Protein AF-P48922-F1 (afdb_monomer)

Radius of gyration: 17.78 Å; Cα contacts (8 Å, |Δi|>4): 96; chains: 1; bounding box: 43×27×57 Å

Structure (mmCIF, N/CA/C/O backbone):
data_AF-P48922-F1
#
_entry.id   AF-P48922-F1
#
loop_
_atom_site.group_PDB
_atom_site.id
_atom_site.type_symbol
_atom_site.label_atom_id
_atom_site.label_alt_id
_atom_site.label_comp_id
_atom_site.label_asym_id
_atom_site.label_entity_id
_atom_site.label_seq_id
_atom_site.pdbx_PDB_ins_code
_atom_site.Cartn_x
_atom_site.Cartn_y
_atom_site.Cartn_z
_atom_site.occupancy
_atom_site.B_iso_or_equiv
_atom_site.auth_seq_id
_atom_site.auth_comp_id
_atom_site.auth_asym_id
_atom_site.auth_atom_id
_atom_site.pdbx_PDB_model_num
ATOM 1 N N . MET A 1 1 ? 4.250 11.141 -15.648 1.00 57.81 1 MET A N 1
ATOM 2 C CA . MET A 1 1 ? 2.825 10.744 -15.567 1.00 57.81 1 MET A CA 1
ATOM 3 C C . MET A 1 1 ? 2.647 9.440 -14.801 1.00 57.81 1 MET A C 1
ATOM 5 O O . MET A 1 1 ? 1.823 9.432 -13.897 1.00 57.81 1 MET A O 1
ATOM 9 N N . MET A 1 2 ? 3.480 8.418 -15.049 1.00 66.62 2 MET A N 1
ATOM 10 C CA . MET A 1 2 ? 3.482 7.159 -14.278 1.00 66.62 2 MET A CA 1
ATOM 11 C C . MET A 1 2 ? 3.534 7.337 -12.747 1.00 66.62 2 MET A C 1
ATOM 13 O O . MET A 1 2 ? 2.872 6.605 -12.021 1.00 66.62 2 MET A O 1
ATOM 17 N N . SER A 1 3 ? 4.276 8.329 -12.233 1.00 69.12 3 SER A N 1
ATOM 18 C CA . SER A 1 3 ? 4.344 8.589 -10.786 1.00 69.12 3 SER A CA 1
ATOM 19 C C . SER A 1 3 ? 2.989 8.972 -10.182 1.00 69.12 3 SER A C 1
ATOM 21 O O . SER A 1 3 ? 2.601 8.421 -9.158 1.00 69.12 3 SER A O 1
ATOM 23 N N . LEU A 1 4 ? 2.248 9.886 -10.818 1.00 71.25 4 LEU A N 1
ATOM 24 C CA . LEU A 1 4 ? 0.953 10.364 -10.318 1.00 71.25 4 LEU A CA 1
ATOM 25 C C . LEU A 1 4 ? -0.123 9.279 -10.379 1.00 71.25 4 LEU A C 1
ATOM 27 O O . LEU A 1 4 ? -0.914 9.147 -9.446 1.00 71.25 4 LEU A O 1
ATOM 31 N N . THR A 1 5 ? -0.144 8.487 -11.451 1.00 71.88 5 THR A N 1
ATOM 32 C CA . THR A 1 5 ? -1.101 7.386 -11.586 1.00 71.88 5 THR A CA 1
ATOM 33 C C . THR A 1 5 ? -0.815 6.272 -10.578 1.00 71.88 5 THR A C 1
ATOM 35 O O . THR A 1 5 ? -1.749 5.758 -9.965 1.00 71.88 5 THR A O 1
ATOM 38 N N . PHE A 1 6 ? 0.461 5.977 -10.307 1.00 74.62 6 PHE A N 1
ATOM 39 C CA . PHE A 1 6 ? 0.866 5.060 -9.238 1.00 74.62 6 PHE A CA 1
ATOM 40 C C . PHE A 1 6 ? 0.416 5.552 -7.851 1.00 74.62 6 PHE A C 1
ATOM 42 O O . PHE A 1 6 ? -0.160 4.786 -7.078 1.00 74.62 6 PHE A O 1
ATOM 49 N N . MET A 1 7 ? 0.613 6.843 -7.547 1.00 76.31 7 MET A N 1
ATOM 50 C CA . MET A 1 7 ? 0.155 7.445 -6.287 1.00 76.31 7 MET A CA 1
ATOM 51 C C . MET A 1 7 ? -1.367 7.323 -6.133 1.00 76.31 7 MET A C 1
ATOM 53 O O . MET A 1 7 ? -1.847 6.883 -5.090 1.00 76.31 7 MET A O 1
ATOM 57 N N . ALA A 1 8 ? -2.132 7.652 -7.178 1.00 73.81 8 ALA A N 1
ATOM 58 C CA . ALA A 1 8 ? -3.590 7.543 -7.159 1.00 73.81 8 ALA A CA 1
ATOM 59 C C . ALA A 1 8 ? -4.067 6.090 -6.971 1.00 73.81 8 ALA A C 1
ATOM 61 O O . ALA A 1 8 ? -4.986 5.845 -6.185 1.00 73.81 8 ALA A O 1
ATOM 62 N N . GLY A 1 9 ? -3.406 5.133 -7.633 1.00 75.88 9 GLY A N 1
ATOM 63 C CA . GLY A 1 9 ? -3.706 3.704 -7.530 1.00 75.88 9 GLY A CA 1
ATOM 64 C C . GLY A 1 9 ? -3.503 3.122 -6.127 1.00 75.88 9 GLY A C 1
ATOM 65 O O . GLY A 1 9 ? -4.221 2.200 -5.754 1.00 75.88 9 GLY A O 1
ATOM 66 N N . LEU A 1 10 ? -2.583 3.674 -5.326 1.00 79.19 10 LEU A N 1
ATOM 67 C CA . LEU A 1 10 ? -2.365 3.260 -3.932 1.00 79.19 10 LEU A CA 1
ATOM 68 C C . LEU A 1 10 ? -3.319 3.936 -2.942 1.00 79.19 10 LEU A C 1
ATOM 70 O O . LEU A 1 10 ? -3.845 3.286 -2.041 1.00 79.19 10 LEU A O 1
ATOM 74 N N . ILE A 1 11 ? -3.544 5.241 -3.097 1.00 79.56 11 ILE A N 1
ATOM 75 C CA . ILE A 1 11 ? -4.301 6.041 -2.128 1.00 79.56 11 ILE A CA 1
ATOM 76 C C . ILE A 1 11 ? -5.787 5.654 -2.123 1.00 79.56 11 ILE A C 1
ATOM 78 O O . ILE A 1 11 ? -6.379 5.439 -1.064 1.00 79.56 11 ILE A O 1
ATOM 82 N N . PHE A 1 12 ? -6.396 5.565 -3.308 1.00 77.25 12 PHE A N 1
ATOM 83 C CA . PHE A 1 12 ? -7.831 5.323 -3.470 1.00 77.25 12 PHE A CA 1
ATOM 84 C C . PHE A 1 12 ? -8.346 4.044 -2.772 1.00 77.25 12 PHE A C 1
ATOM 86 O O . PHE A 1 12 ? -9.289 4.146 -1.980 1.00 77.25 12 PHE A O 1
ATOM 93 N N . PRO A 1 13 ? -7.747 2.854 -2.983 1.00 75.44 13 PRO A N 1
ATOM 94 C CA . PRO A 1 13 ? -8.214 1.625 -2.343 1.00 75.44 13 PRO A CA 1
ATOM 95 C C . PRO A 1 13 ? -8.014 1.645 -0.824 1.00 75.44 13 PRO A C 1
ATOM 97 O O . PRO A 1 13 ? -8.893 1.190 -0.096 1.00 75.44 13 PRO A O 1
ATOM 100 N N . VAL A 1 14 ? -6.915 2.217 -0.317 1.00 78.56 14 VAL A N 1
ATOM 101 C CA . VAL A 1 14 ? -6.646 2.235 1.130 1.00 78.56 14 VAL A CA 1
ATOM 102 C C . VAL A 1 14 ? -7.653 3.096 1.8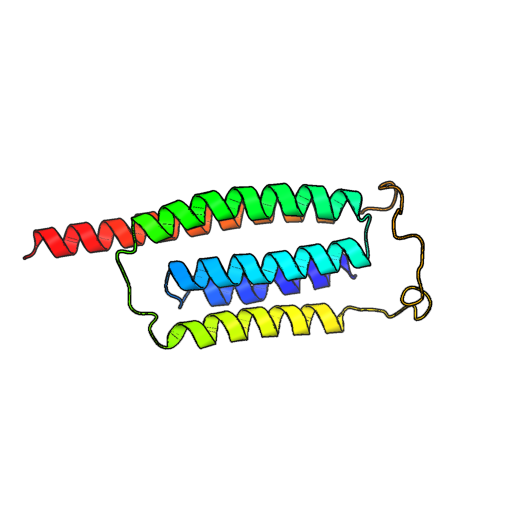82 1.00 78.56 14 VAL A C 1
ATOM 104 O O . VAL A 1 14 ? -8.152 2.677 2.927 1.00 78.56 14 VAL A O 1
ATOM 107 N N . PHE A 1 15 ? -8.045 4.247 1.332 1.00 78.69 15 PHE A N 1
ATOM 108 C CA . PHE A 1 15 ? -9.110 5.055 1.931 1.00 78.69 15 PHE A CA 1
ATOM 109 C C . PHE A 1 15 ? -10.462 4.336 1.961 1.00 78.69 15 PHE A C 1
ATOM 111 O O . PHE A 1 15 ? -11.208 4.486 2.931 1.00 78.69 15 PHE A O 1
ATOM 118 N N . MET A 1 16 ? -10.782 3.544 0.934 1.00 73.12 16 MET A N 1
ATOM 119 C CA . MET A 1 16 ? -11.994 2.721 0.942 1.00 73.12 16 MET A CA 1
ATOM 120 C C . MET A 1 16 ? -11.915 1.607 1.989 1.00 73.12 16 MET A C 1
ATOM 122 O O . MET A 1 16 ? -12.893 1.355 2.693 1.00 73.12 16 MET A O 1
ATOM 126 N N . MET A 1 17 ? -10.747 0.982 2.139 1.00 74.19 17 MET A N 1
ATOM 127 C CA . MET A 1 17 ? -10.539 -0.108 3.088 1.00 74.19 17 MET A CA 1
ATOM 128 C C . MET A 1 17 ? -10.603 0.351 4.548 1.00 74.19 17 MET A C 1
ATOM 130 O O . MET A 1 17 ? -11.204 -0.337 5.371 1.00 74.19 17 MET A O 1
ATOM 134 N N . LEU A 1 18 ? -10.058 1.531 4.864 1.00 74.06 18 LEU A N 1
ATOM 135 C CA . LEU A 1 18 ? -10.040 2.090 6.223 1.00 74.06 18 LEU A CA 1
ATOM 136 C C . LEU A 1 18 ? -11.438 2.327 6.816 1.00 74.06 18 LEU A C 1
ATOM 138 O O . LEU A 1 18 ? -11.581 2.325 8.035 1.00 74.06 18 LEU A O 1
ATOM 142 N N . LYS A 1 19 ? -12.473 2.534 5.990 1.00 69.56 19 LYS A N 1
ATOM 143 C CA . LYS A 1 19 ? -13.814 2.910 6.471 1.00 69.56 19 LYS A CA 1
ATOM 144 C C . LYS A 1 19 ? -14.734 1.744 6.838 1.00 69.56 19 LYS A C 1
ATOM 146 O O . LYS A 1 19 ? -15.751 1.996 7.475 1.00 69.56 19 LYS A O 1
ATOM 151 N N . GLY A 1 20 ? -14.460 0.511 6.409 1.00 62.94 20 GLY A N 1
ATOM 152 C CA . GLY A 1 20 ? -15.516 -0.515 6.385 1.00 62.94 20 GLY A CA 1
ATOM 153 C C . GLY A 1 20 ? -15.103 -1.947 6.688 1.00 62.94 20 GLY A C 1
ATOM 154 O O . GLY A 1 20 ? -15.869 -2.857 6.375 1.00 62.94 20 GLY A O 1
ATOM 155 N N . ILE A 1 21 ? -13.900 -2.181 7.213 1.00 65.94 21 ILE A N 1
ATOM 156 C CA . ILE A 1 21 ? -13.304 -3.520 7.233 1.00 65.94 21 ILE A CA 1
ATOM 157 C C . ILE A 1 21 ? -12.790 -3.870 8.630 1.00 65.94 21 ILE A C 1
ATOM 159 O O . ILE A 1 21 ? -12.256 -3.018 9.338 1.00 65.94 21 ILE A O 1
ATOM 163 N N . ASN A 1 22 ? -12.932 -5.146 9.005 1.00 71.62 22 ASN A N 1
ATOM 164 C CA . ASN A 1 22 ? -12.336 -5.689 10.222 1.00 71.62 22 ASN A CA 1
ATOM 165 C C . ASN A 1 22 ? -10.821 -5.410 10.246 1.00 71.62 22 ASN A C 1
ATOM 167 O O . ASN A 1 22 ? -10.154 -5.570 9.220 1.00 71.62 22 ASN A O 1
ATOM 171 N N . PRO A 1 23 ? -10.246 -5.082 11.412 1.00 73.62 23 PRO A N 1
ATOM 172 C CA . PRO A 1 23 ? -8.835 -4.713 11.536 1.00 73.62 23 PRO A CA 1
ATOM 173 C C . PRO A 1 23 ? -7.890 -5.764 10.937 1.00 73.62 23 PRO A C 1
ATOM 175 O O . PRO A 1 23 ? -6.938 -5.439 10.228 1.00 73.62 23 PRO A O 1
ATOM 178 N N . MET A 1 24 ? -8.212 -7.039 11.158 1.00 74.12 24 MET A N 1
ATOM 179 C CA . MET A 1 24 ? -7.441 -8.176 10.667 1.00 74.12 24 MET A CA 1
ATOM 180 C C . MET A 1 24 ? -7.470 -8.301 9.137 1.00 74.12 24 MET A C 1
ATOM 182 O O . MET A 1 24 ? -6.438 -8.519 8.502 1.00 74.12 24 MET A O 1
ATOM 186 N N . SER A 1 25 ? -8.640 -8.142 8.511 1.00 75.81 25 SER A N 1
ATOM 187 C CA . SER A 1 25 ? -8.753 -8.252 7.053 1.00 75.81 25 SER A CA 1
ATOM 188 C C . SER A 1 25 ? -8.283 -6.999 6.322 1.00 75.81 25 SER A C 1
ATOM 190 O O . SER A 1 25 ? -7.854 -7.101 5.171 1.00 75.81 25 SER A O 1
ATOM 192 N N . LEU A 1 26 ? -8.307 -5.840 6.984 1.00 78.56 26 LEU A N 1
ATOM 193 C CA . LEU A 1 26 ? -7.634 -4.635 6.513 1.00 78.56 26 LEU A CA 1
ATOM 194 C C . LEU A 1 26 ? -6.124 -4.870 6.436 1.00 78.56 26 LEU A C 1
ATOM 196 O O . LEU A 1 26 ? -5.503 -4.571 5.418 1.00 78.56 26 LEU A O 1
ATOM 200 N N . LEU A 1 27 ? -5.546 -5.471 7.476 1.00 81.19 27 LEU A N 1
ATOM 201 C CA . LEU A 1 27 ? -4.117 -5.739 7.529 1.00 81.19 27 LEU A CA 1
ATOM 202 C C . LEU A 1 27 ? -3.658 -6.763 6.478 1.00 81.19 27 LEU A C 1
ATOM 204 O O . LEU A 1 27 ? -2.670 -6.530 5.784 1.00 81.19 27 LEU A O 1
ATOM 208 N N . LEU A 1 28 ? -4.396 -7.867 6.315 1.00 79.94 28 LEU A N 1
ATOM 209 C CA . LEU A 1 28 ? -4.136 -8.863 5.266 1.00 79.94 28 LEU A CA 1
ATOM 210 C C . LEU A 1 28 ? -4.149 -8.238 3.870 1.00 79.94 28 LEU A C 1
ATOM 212 O O . LEU A 1 28 ? -3.269 -8.505 3.053 1.00 79.94 28 LEU A O 1
ATOM 216 N N . ALA A 1 29 ? -5.124 -7.376 3.598 1.00 79.56 29 ALA A N 1
ATOM 217 C CA . ALA A 1 29 ? -5.218 -6.738 2.299 1.00 79.56 29 ALA A CA 1
ATOM 218 C C . ALA A 1 29 ? -4.120 -5.684 2.077 1.00 79.56 29 ALA A C 1
ATOM 220 O O . ALA A 1 29 ? -3.586 -5.620 0.971 1.00 79.56 29 ALA A O 1
ATOM 221 N N . LEU A 1 30 ? -3.693 -4.943 3.111 1.00 82.19 30 LEU A N 1
ATOM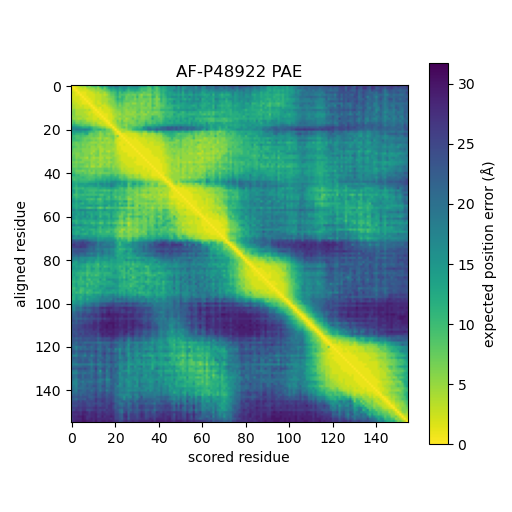 222 C CA . LEU A 1 30 ? -2.502 -4.085 3.029 1.00 82.19 30 LEU A CA 1
ATOM 223 C C . LEU A 1 30 ? -1.244 -4.891 2.682 1.00 82.19 30 LEU A C 1
ATOM 225 O O . LEU A 1 30 ? -0.467 -4.469 1.826 1.00 82.19 30 LEU A O 1
ATOM 229 N N . LEU A 1 31 ? -1.072 -6.075 3.277 1.00 82.94 31 LEU A N 1
ATOM 230 C CA . LEU A 1 31 ? 0.040 -6.967 2.950 1.00 82.94 31 LEU A CA 1
ATOM 231 C C . LEU A 1 31 ? -0.013 -7.371 1.469 1.00 82.94 31 LEU A C 1
ATOM 233 O O . LEU A 1 31 ? 0.973 -7.200 0.754 1.00 82.94 31 LEU A O 1
ATOM 237 N N . THR A 1 32 ? -1.168 -7.807 0.960 1.00 81.50 32 THR A N 1
ATOM 238 C CA . THR A 1 32 ? -1.299 -8.162 -0.466 1.00 81.50 32 THR A CA 1
ATOM 239 C C . THR A 1 32 ? -1.062 -6.980 -1.407 1.00 81.50 32 THR A C 1
ATOM 241 O O . THR A 1 32 ? -0.308 -7.114 -2.369 1.00 81.50 32 THR A O 1
ATOM 244 N N . LEU A 1 33 ? -1.623 -5.805 -1.100 1.00 82.94 33 LEU A N 1
ATOM 245 C CA . LEU A 1 33 ? -1.444 -4.582 -1.887 1.00 82.94 33 LEU A CA 1
ATOM 246 C C . LEU A 1 33 ? 0.037 -4.213 -1.985 1.00 82.94 33 LEU A C 1
ATOM 248 O O . LEU A 1 33 ? 0.516 -3.794 -3.033 1.00 82.94 33 LEU A O 1
ATOM 252 N N . SER A 1 34 ? 0.773 -4.403 -0.897 1.00 81.31 34 SER A N 1
ATOM 253 C CA . SER A 1 34 ? 2.191 -4.090 -0.847 1.00 81.31 34 SER A CA 1
ATOM 254 C C . SER A 1 34 ? 3.078 -5.031 -1.617 1.00 81.31 34 SER A C 1
ATOM 256 O O . SER A 1 34 ? 4.002 -4.573 -2.279 1.00 81.31 34 SER A O 1
ATOM 258 N N . LEU A 1 35 ? 2.771 -6.328 -1.590 1.00 83.50 35 LEU A N 1
ATOM 259 C CA . LEU A 1 35 ? 3.460 -7.305 -2.416 1.00 83.50 35 LEU A CA 1
ATOM 260 C C . LEU A 1 35 ? 3.270 -6.941 -3.886 1.00 83.50 35 LEU A C 1
ATOM 262 O O . LEU A 1 35 ? 4.245 -6.866 -4.629 1.00 83.50 35 LEU A O 1
ATOM 266 N N . CYS A 1 36 ? 2.039 -6.612 -4.283 1.00 81.06 36 CYS A N 1
ATOM 267 C CA . CYS A 1 36 ? 1.753 -6.134 -5.630 1.00 81.06 36 CYS A CA 1
ATOM 268 C C . CYS A 1 36 ? 2.498 -4.831 -5.955 1.00 81.06 36 CYS A C 1
ATOM 270 O O . CYS A 1 36 ? 3.105 -4.739 -7.016 1.00 81.06 36 CYS A O 1
ATOM 272 N N . ALA A 1 37 ? 2.516 -3.851 -5.047 1.00 79.50 37 ALA A N 1
ATOM 273 C CA . ALA A 1 37 ? 3.218 -2.583 -5.249 1.00 79.50 37 ALA A CA 1
ATOM 274 C C . ALA A 1 37 ? 4.742 -2.757 -5.367 1.00 79.50 37 ALA A C 1
ATOM 276 O O . ALA A 1 37 ? 5.376 -2.084 -6.177 1.00 79.50 37 ALA A O 1
ATOM 277 N N . VAL A 1 38 ? 5.339 -3.670 -4.596 1.00 81.12 38 VAL A N 1
ATOM 278 C CA . VAL A 1 38 ? 6.768 -4.001 -4.677 1.00 81.12 38 VAL A CA 1
ATOM 279 C C . VAL A 1 38 ? 7.090 -4.697 -5.993 1.00 81.12 38 VAL A C 1
ATOM 281 O O . VAL A 1 38 ? 8.053 -4.312 -6.648 1.00 81.12 38 VAL A O 1
ATOM 284 N N . LEU A 1 39 ? 6.294 -5.691 -6.402 1.00 78.94 39 LEU A N 1
ATOM 285 C CA . LEU A 1 39 ? 6.475 -6.369 -7.690 1.00 78.94 39 LEU A CA 1
ATOM 286 C C . LEU A 1 39 ? 6.341 -5.381 -8.852 1.00 78.94 39 LEU A C 1
ATOM 288 O O . LEU A 1 39 ? 7.155 -5.389 -9.773 1.00 78.94 39 LEU A O 1
ATOM 292 N N . TRP A 1 40 ? 5.365 -4.476 -8.763 1.00 76.25 40 TRP A N 1
ATOM 293 C CA . TRP A 1 40 ? 5.175 -3.393 -9.718 1.00 76.25 40 TRP A CA 1
ATOM 294 C C . TRP A 1 40 ? 6.404 -2.483 -9.794 1.00 76.25 40 TRP A C 1
ATOM 296 O O . TRP A 1 40 ? 6.965 -2.281 -10.870 1.00 76.25 40 TRP A O 1
ATOM 306 N N . LEU A 1 41 ? 6.877 -1.968 -8.657 1.00 77.00 41 LEU A N 1
ATOM 307 C CA . LEU A 1 41 ? 8.057 -1.103 -8.611 1.00 77.00 41 LEU A CA 1
ATOM 308 C C . LEU A 1 41 ? 9.322 -1.822 -9.076 1.00 77.00 41 LEU A C 1
ATOM 310 O O . LEU A 1 41 ? 10.109 -1.223 -9.795 1.00 77.00 41 LEU A O 1
ATOM 314 N N . GLY A 1 42 ? 9.504 -3.093 -8.721 1.00 74.19 42 GLY A N 1
ATOM 315 C CA . GLY A 1 42 ? 10.640 -3.893 -9.177 1.00 74.19 42 GLY A CA 1
ATOM 316 C C . GLY A 1 42 ? 10.639 -4.144 -10.685 1.00 74.19 42 GLY A C 1
ATOM 317 O O . GLY A 1 42 ? 11.702 -4.383 -11.248 1.00 74.19 42 GLY A O 1
ATOM 318 N N . SER A 1 43 ? 9.471 -4.071 -11.336 1.00 70.62 43 SER A N 1
ATOM 319 C CA . SER A 1 43 ? 9.364 -4.211 -12.791 1.00 70.62 43 SER A CA 1
ATOM 320 C C . SER A 1 43 ? 9.723 -2.937 -13.569 1.00 70.62 43 SER A C 1
ATOM 322 O O . SER A 1 43 ? 10.301 -3.027 -14.646 1.00 70.62 43 SER A O 1
ATOM 324 N N . PHE A 1 44 ? 9.422 -1.756 -13.020 1.00 66.81 44 PHE A N 1
ATOM 325 C CA . PHE A 1 44 ? 9.670 -0.467 -13.686 1.00 66.81 44 PHE A CA 1
ATOM 326 C C . PHE A 1 44 ? 10.939 0.251 -13.231 1.00 66.81 44 PHE A C 1
ATOM 328 O O . PHE A 1 44 ? 11.516 1.034 -13.980 1.00 66.81 44 PHE A O 1
ATOM 335 N N . MET A 1 45 ? 11.315 0.062 -11.971 1.00 68.25 45 MET A N 1
ATOM 336 C CA . MET A 1 45 ? 12.422 0.748 -11.309 1.00 68.25 45 MET A CA 1
ATOM 337 C C . MET A 1 45 ? 13.522 -0.262 -10.972 1.00 68.25 45 MET A C 1
ATOM 339 O O . MET A 1 45 ? 13.454 -1.433 -11.340 1.00 68.25 45 MET A O 1
ATOM 343 N N . SER A 1 46 ? 14.560 0.175 -10.254 1.00 72.94 46 SER A N 1
ATOM 344 C CA . SER A 1 46 ? 15.615 -0.744 -9.834 1.00 72.94 46 SER A CA 1
ATOM 345 C C . SER A 1 46 ? 15.086 -1.799 -8.858 1.00 72.94 46 SER A C 1
ATOM 347 O O . SER A 1 46 ? 14.454 -1.493 -7.839 1.00 72.94 46 SER A O 1
ATOM 349 N N . SER A 1 47 ? 15.414 -3.060 -9.137 1.00 72.50 47 SER A N 1
ATOM 350 C CA . SER A 1 47 ? 15.110 -4.195 -8.258 1.00 72.50 47 SER A CA 1
ATOM 351 C C . SER A 1 47 ? 15.660 -3.994 -6.841 1.00 72.50 47 SER A C 1
ATOM 353 O O . SER A 1 47 ? 14.996 -4.321 -5.860 1.00 72.50 47 SER A O 1
ATOM 355 N N . TRP A 1 48 ? 16.836 -3.371 -6.715 1.00 72.12 48 TRP A N 1
ATOM 356 C CA . TRP A 1 48 ? 17.468 -3.095 -5.424 1.00 72.12 48 TRP A CA 1
ATOM 357 C C . TRP A 1 48 ? 16.600 -2.222 -4.509 1.00 72.12 48 TRP A C 1
ATOM 359 O O . TRP A 1 48 ? 16.476 -2.507 -3.318 1.00 72.12 48 TRP A O 1
ATOM 369 N N . TYR A 1 49 ? 15.944 -1.194 -5.057 1.00 75.00 49 TYR A N 1
ATOM 370 C CA . TYR A 1 49 ? 15.055 -0.341 -4.270 1.00 75.00 49 TYR A CA 1
ATOM 371 C C . TYR A 1 49 ? 13.762 -1.063 -3.879 1.00 75.00 49 TYR A C 1
ATOM 373 O O . TYR A 1 49 ? 13.321 -0.957 -2.733 1.00 75.00 49 TYR A O 1
ATOM 381 N N . ALA A 1 50 ? 13.187 -1.845 -4.796 1.00 79.38 50 ALA A N 1
ATOM 382 C CA . ALA A 1 50 ? 12.022 -2.673 -4.499 1.00 79.38 50 ALA A CA 1
ATOM 383 C C . ALA A 1 50 ? 12.305 -3.646 -3.340 1.00 79.38 50 ALA A C 1
ATOM 385 O O . ALA A 1 50 ? 11.454 -3.819 -2.470 1.00 79.38 50 ALA A O 1
ATOM 386 N N . TYR A 1 51 ? 13.521 -4.200 -3.252 1.00 82.56 51 TYR A N 1
ATOM 387 C CA . TYR A 1 51 ? 13.929 -5.049 -2.130 1.00 82.56 51 TYR A CA 1
ATOM 388 C C . TYR A 1 51 ? 14.051 -4.297 -0.800 1.00 82.56 51 TYR A C 1
ATOM 390 O O . TYR A 1 51 ? 13.606 -4.810 0.226 1.00 82.56 51 TYR A O 1
ATOM 398 N N . ILE A 1 52 ? 14.597 -3.075 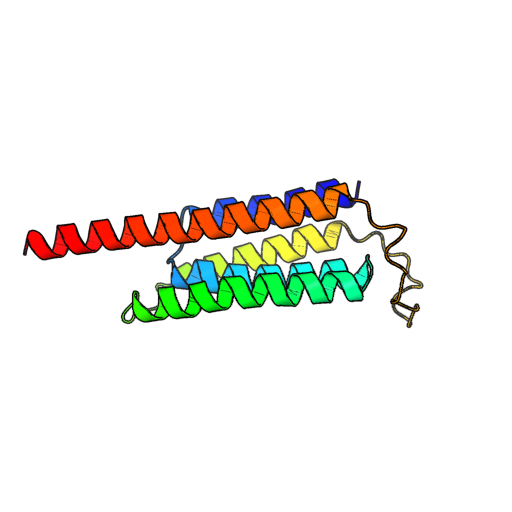-0.789 1.00 82.81 52 ILE A N 1
ATOM 399 C CA . ILE A 1 52 ? 14.642 -2.258 0.437 1.00 82.81 52 ILE A CA 1
ATOM 400 C C . ILE A 1 52 ? 13.222 -1.944 0.914 1.00 82.81 52 ILE A C 1
ATOM 402 O O . ILE A 1 52 ? 12.914 -2.105 2.096 1.00 82.81 52 ILE A O 1
ATOM 406 N N . LEU A 1 53 ? 12.337 -1.548 -0.005 1.00 77.94 53 LEU A N 1
ATOM 407 C CA . LEU A 1 53 ? 10.936 -1.305 0.324 1.00 77.94 53 LEU A CA 1
ATOM 408 C C . LEU A 1 53 ? 10.225 -2.556 0.815 1.00 77.94 53 LEU A C 1
ATOM 410 O O . LEU A 1 53 ? 9.480 -2.466 1.782 1.00 77.94 53 LEU A O 1
ATOM 414 N N . PHE A 1 54 ? 10.469 -3.713 0.204 1.00 82.31 54 PHE A N 1
ATOM 415 C CA . PHE A 1 54 ? 9.902 -4.985 0.643 1.00 82.31 54 PHE A CA 1
ATOM 416 C C . PHE A 1 54 ? 10.230 -5.275 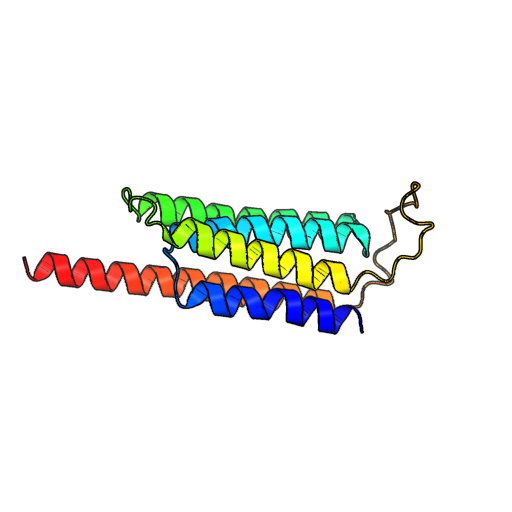2.108 1.00 82.31 54 PHE A C 1
ATOM 418 O O . PHE A 1 54 ? 9.335 -5.599 2.887 1.00 82.31 54 PHE A O 1
ATOM 425 N N . ILE A 1 55 ? 11.496 -5.103 2.499 1.00 82.88 55 ILE A N 1
ATOM 426 C CA . ILE A 1 55 ? 11.954 -5.361 3.868 1.00 82.88 55 ILE A CA 1
ATOM 427 C C . ILE A 1 55 ? 11.289 -4.399 4.856 1.00 82.88 55 ILE A C 1
ATOM 429 O O . ILE A 1 55 ? 10.783 -4.837 5.889 1.00 82.88 55 ILE A O 1
ATOM 433 N N . VAL A 1 56 ? 11.247 -3.101 4.543 1.00 83.38 56 VAL A N 1
ATOM 434 C CA . VAL A 1 56 ? 10.624 -2.101 5.426 1.00 83.38 56 VAL A CA 1
ATOM 435 C C . VAL A 1 56 ? 9.110 -2.315 5.519 1.00 83.38 56 VAL A C 1
ATOM 437 O O . VAL A 1 56 ? 8.545 -2.246 6.610 1.00 83.38 56 VAL A O 1
ATOM 440 N N . TYR A 1 57 ? 8.453 -2.619 4.397 1.00 81.19 57 TYR A N 1
ATOM 441 C CA . TYR A 1 57 ? 7.002 -2.773 4.326 1.00 81.19 57 TYR A CA 1
ATOM 442 C C . TYR A 1 57 ? 6.532 -4.035 5.046 1.00 81.19 57 TYR A C 1
ATOM 444 O O . TYR A 1 57 ? 5.661 -3.973 5.913 1.00 81.19 57 TYR A O 1
ATOM 452 N N . ILE A 1 58 ? 7.127 -5.185 4.727 1.00 81.25 58 ILE A N 1
ATOM 453 C CA . ILE A 1 58 ? 6.738 -6.458 5.336 1.00 81.25 58 ILE A CA 1
ATOM 454 C C . ILE A 1 58 ? 7.202 -6.520 6.782 1.00 81.25 58 ILE A C 1
ATOM 456 O O . ILE A 1 58 ? 6.448 -6.998 7.620 1.00 81.25 58 ILE A O 1
ATOM 460 N N . GLY A 1 59 ? 8.379 -5.978 7.107 1.00 83.62 59 GLY A N 1
ATOM 461 C CA . GLY A 1 59 ? 8.853 -5.890 8.487 1.00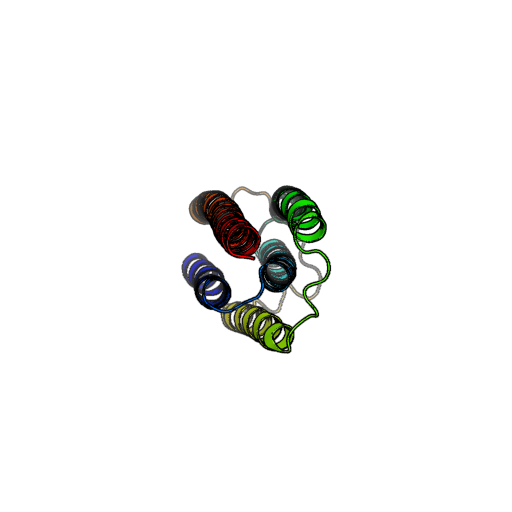 83.62 59 GLY A CA 1
ATOM 462 C C . GLY A 1 59 ? 7.927 -5.050 9.368 1.00 83.62 59 GLY A C 1
ATOM 463 O O . GLY A 1 59 ? 7.488 -5.517 10.418 1.00 83.62 59 GLY A O 1
ATOM 464 N N . GLY A 1 60 ? 7.569 -3.839 8.925 1.00 82.38 60 GLY A N 1
ATOM 465 C CA . GLY A 1 60 ? 6.682 -2.949 9.680 1.00 82.38 60 GLY A CA 1
ATOM 466 C C . GLY A 1 60 ? 5.270 -3.514 9.850 1.00 82.38 60 GLY A C 1
ATOM 467 O O . GLY A 1 60 ? 4.705 -3.470 10.944 1.00 82.38 60 GLY A O 1
ATOM 468 N N . ILE A 1 61 ? 4.711 -4.105 8.792 1.00 79.19 61 ILE A N 1
ATOM 469 C CA . ILE A 1 61 ? 3.374 -4.707 8.849 1.00 79.19 61 ILE A CA 1
ATOM 470 C C . ILE A 1 61 ? 3.358 -6.034 9.604 1.00 79.19 61 ILE A C 1
ATOM 472 O O . ILE A 1 61 ? 2.355 -6.323 10.248 1.00 79.19 61 ILE A O 1
ATOM 476 N N . LEU A 1 62 ? 4.438 -6.822 9.612 1.00 81.19 62 LEU A N 1
ATOM 477 C CA . LEU A 1 62 ? 4.509 -8.047 10.419 1.00 81.19 62 LEU A CA 1
ATOM 478 C C . LEU A 1 62 ? 4.382 -7.756 11.915 1.00 81.19 62 LEU A C 1
ATOM 480 O O . LEU A 1 62 ? 3.690 -8.486 12.621 1.00 81.19 62 LEU A O 1
ATOM 484 N N . VAL A 1 63 ? 4.990 -6.669 12.397 1.00 84.06 63 VAL A N 1
ATOM 485 C CA . VAL A 1 63 ? 4.833 -6.246 13.797 1.00 84.06 63 VAL A CA 1
ATOM 486 C C . VAL A 1 63 ? 3.373 -5.887 14.087 1.00 84.06 63 VAL A C 1
ATOM 488 O O . VAL A 1 63 ? 2.817 -6.331 15.093 1.00 84.06 63 VAL A O 1
ATOM 491 N N . LEU A 1 64 ? 2.718 -5.161 13.174 1.00 80.25 64 LEU A N 1
ATOM 492 C CA . LEU A 1 64 ? 1.282 -4.881 13.276 1.00 80.25 64 LEU A CA 1
ATOM 493 C C . LEU A 1 64 ? 0.435 -6.156 13.202 1.00 80.25 64 LEU A C 1
ATOM 495 O O . LEU A 1 64 ? -0.573 -6.252 13.890 1.00 80.25 64 LEU A O 1
ATOM 499 N N . PHE A 1 65 ? 0.843 -7.151 12.417 1.00 79.94 65 PHE A N 1
ATOM 500 C CA . PHE A 1 65 ? 0.141 -8.428 12.290 1.00 79.94 65 PHE A CA 1
ATOM 501 C C . PHE A 1 65 ? 0.131 -9.208 13.581 1.00 79.94 65 PHE A C 1
ATOM 503 O O . PHE A 1 65 ? -0.934 -9.633 14.023 1.00 79.94 65 PHE A O 1
ATOM 510 N N . ILE A 1 66 ? 1.286 -9.327 14.223 1.00 80.56 66 ILE A N 1
ATOM 511 C CA . ILE A 1 66 ? 1.375 -9.980 15.523 1.00 80.56 66 ILE A CA 1
ATOM 512 C C . ILE A 1 66 ? 0.535 -9.201 16.545 1.00 80.56 66 ILE A C 1
ATOM 514 O O . ILE A 1 66 ? -0.228 -9.812 17.288 1.00 80.56 66 ILE A O 1
ATOM 518 N N . TYR A 1 67 ? 0.589 -7.863 16.532 1.00 81.25 67 TYR A N 1
ATOM 519 C CA . TYR A 1 67 ? -0.217 -7.032 17.432 1.00 81.25 67 TYR A CA 1
ATOM 520 C C . TYR A 1 67 ? -1.728 -7.239 17.239 1.00 81.25 67 TYR A C 1
ATOM 522 O O . TYR A 1 67 ? -2.459 -7.452 18.207 1.00 81.25 67 TYR A O 1
ATOM 530 N N . VAL A 1 68 ? -2.202 -7.239 15.990 1.00 74.81 68 VAL A N 1
ATOM 531 C CA . VAL A 1 68 ? -3.622 -7.428 15.672 1.00 74.81 68 VAL A CA 1
ATOM 532 C C . VAL A 1 68 ? -4.075 -8.855 15.979 1.00 74.81 68 VAL A C 1
ATOM 534 O O . VAL A 1 68 ? -5.156 -9.032 16.531 1.00 74.81 68 VAL A O 1
ATOM 537 N N . CYS A 1 69 ? -3.269 -9.877 15.690 1.00 73.38 69 CYS A N 1
ATOM 538 C CA . CYS A 1 69 ? -3.609 -11.264 16.030 1.00 73.38 69 CYS A CA 1
ATOM 539 C C . CYS A 1 69 ? -3.696 -11.485 17.544 1.00 73.38 69 CYS A C 1
ATOM 541 O O . CYS A 1 69 ? -4.557 -12.227 17.999 1.00 73.38 69 CYS A O 1
ATOM 543 N N . MET A 1 70 ? -2.835 -10.827 18.326 1.00 74.25 70 MET A N 1
ATOM 544 C CA . MET A 1 70 ? -2.872 -10.919 19.789 1.00 74.25 70 MET A CA 1
ATOM 545 C C . MET A 1 70 ? -4.118 -10.252 20.380 1.00 74.25 70 MET A C 1
ATOM 547 O O . MET A 1 70 ? -4.647 -10.739 21.375 1.00 74.25 70 MET A O 1
ATOM 551 N N . ILE A 1 71 ? -4.590 -9.151 19.783 1.00 70.06 71 ILE A N 1
ATOM 552 C CA . ILE A 1 71 ? -5.737 -8.398 20.309 1.00 70.06 71 ILE A CA 1
ATOM 553 C C . ILE A 1 71 ? -7.086 -8.870 19.763 1.00 70.06 71 ILE A C 1
ATOM 555 O O . ILE A 1 71 ? -8.102 -8.776 20.447 1.00 70.06 71 ILE A O 1
ATOM 559 N N . SER A 1 72 ? -7.109 -9.390 18.535 1.00 67.50 72 SER A N 1
ATOM 560 C CA . SER A 1 72 ? -8.290 -10.005 17.937 1.00 67.50 72 SER A CA 1
ATOM 561 C C . SER A 1 72 ? -8.339 -11.481 18.310 1.00 67.50 72 SER A C 1
ATOM 563 O O . SER A 1 72 ? -8.021 -12.355 17.510 1.00 67.50 72 SER A O 1
ATOM 565 N N . SER A 1 73 ? -8.750 -11.784 19.539 1.00 55.69 73 SER A N 1
ATOM 566 C CA . SER A 1 73 ? -9.162 -13.135 19.917 1.00 55.69 73 SER A CA 1
ATOM 567 C C . SER A 1 73 ? -10.350 -13.571 19.040 1.00 55.69 73 SER A C 1
ATOM 569 O O . SER A 1 73 ? -11.510 -13.362 19.366 1.00 55.69 73 SER A O 1
ATOM 571 N N . ASN A 1 74 ? -10.051 -14.148 17.873 1.00 58.31 74 ASN A N 1
ATOM 572 C CA . ASN A 1 74 ? -10.987 -14.774 16.941 1.00 58.31 74 ASN A CA 1
ATOM 573 C C . ASN A 1 74 ? -12.259 -13.966 16.626 1.00 58.31 74 ASN A C 1
ATOM 575 O O . ASN A 1 74 ? -13.371 -14.485 16.757 1.00 58.31 74 ASN A O 1
ATOM 579 N N . TYR A 1 75 ? -12.128 -12.748 16.085 1.00 58.47 75 TYR A N 1
ATOM 580 C CA . TYR A 1 75 ? -13.223 -12.256 15.246 1.00 58.47 75 TYR A CA 1
ATOM 581 C C . TYR A 1 75 ? -13.362 -13.239 14.089 1.00 58.47 75 TYR A C 1
ATOM 583 O O . TYR A 1 75 ? -12.515 -13.270 13.194 1.00 58.47 75 TYR A O 1
ATOM 591 N N . ILE A 1 76 ? -14.417 -14.063 14.134 1.00 56.28 76 ILE A N 1
ATOM 592 C CA . ILE A 1 76 ? -14.854 -14.863 12.994 1.00 56.28 76 ILE A CA 1
ATOM 593 C C . ILE A 1 76 ? -14.830 -13.900 11.826 1.00 56.28 76 ILE A C 1
ATOM 595 O O . ILE A 1 76 ? -15.444 -12.833 11.890 1.00 56.28 76 ILE A O 1
ATOM 599 N N . ALA A 1 77 ? -14.037 -14.251 10.823 1.00 54.66 77 ALA A N 1
ATOM 600 C CA . ALA A 1 77 ? -13.966 -13.583 9.547 1.00 54.66 77 ALA A CA 1
ATOM 601 C C . ALA A 1 77 ? -15.388 -13.361 9.023 1.00 54.66 77 ALA A C 1
ATOM 603 O O . ALA A 1 77 ? -15.950 -14.199 8.322 1.00 54.66 77 ALA A O 1
ATOM 604 N N . SER A 1 78 ? -16.004 -12.244 9.412 1.00 58.03 78 SER A N 1
ATOM 605 C CA . SER A 1 78 ? -17.291 -11.842 8.880 1.00 58.03 78 SER A CA 1
ATOM 606 C C . SER A 1 78 ? -17.108 -11.730 7.376 1.00 58.03 78 SER A C 1
ATOM 608 O O . SER A 1 78 ? -16.017 -11.391 6.896 1.00 58.03 78 SER A O 1
ATOM 610 N N . GLN A 1 79 ? -18.173 -12.024 6.630 1.00 59.06 79 GLN A N 1
ATOM 611 C CA . GLN A 1 79 ? -18.158 -12.066 5.174 1.00 59.06 79 GLN A CA 1
ATOM 612 C C . GLN A 1 79 ? -17.459 -10.842 4.543 1.00 59.06 79 GLN A C 1
ATOM 614 O O . GLN A 1 79 ? -16.909 -10.948 3.463 1.00 59.06 79 GLN A O 1
ATOM 619 N N . HIS A 1 80 ? -17.330 -9.706 5.228 1.00 65.75 80 HIS A N 1
ATOM 620 C CA . HIS A 1 80 ? -16.512 -8.558 4.816 1.00 65.75 80 HIS A CA 1
ATOM 621 C C . HIS A 1 80 ? -15.051 -8.830 4.386 1.00 65.75 80 HIS A C 1
ATOM 623 O O . HIS A 1 80 ? -14.475 -7.960 3.730 1.00 65.75 80 HIS A O 1
ATOM 629 N N . MET A 1 81 ? -14.439 -9.993 4.664 1.00 67.00 81 MET A N 1
ATOM 630 C CA . MET A 1 81 ? -13.116 -10.327 4.099 1.00 67.00 81 MET A CA 1
ATOM 631 C C . MET A 1 81 ? -13.087 -10.278 2.564 1.00 67.00 81 MET A C 1
ATOM 633 O O . MET A 1 81 ? -12.116 -9.766 2.002 1.00 67.00 81 MET A O 1
ATOM 637 N N . TYR A 1 82 ? -14.150 -10.734 1.883 1.00 70.19 82 TYR A N 1
ATOM 638 C CA . TYR A 1 82 ? -14.185 -10.709 0.413 1.00 70.19 82 TYR A CA 1
ATOM 639 C C . TYR A 1 82 ? -14.118 -9.275 -0.123 1.00 70.19 82 TYR A C 1
ATOM 641 O O . TYR A 1 82 ? -13.480 -9.036 -1.143 1.00 70.19 82 TYR A O 1
ATOM 649 N N . LYS A 1 83 ? -14.726 -8.302 0.578 1.00 75.12 83 LYS A N 1
ATOM 650 C CA . LYS A 1 83 ? -14.718 -6.891 0.160 1.00 75.12 83 LYS A CA 1
ATOM 651 C C . LYS A 1 83 ? -13.300 -6.335 0.166 1.00 75.12 83 LYS A C 1
ATOM 653 O O . LYS A 1 83 ? -12.898 -5.696 -0.796 1.00 75.12 83 LYS A O 1
ATOM 658 N N . SER A 1 84 ? -12.540 -6.635 1.221 1.00 72.88 84 SER A N 1
ATOM 659 C CA . SER A 1 84 ? -11.134 -6.232 1.345 1.00 72.88 84 SER A CA 1
ATOM 660 C C . SER A 1 84 ? -10.295 -6.744 0.177 1.00 72.88 84 SER A C 1
ATOM 662 O O . SER A 1 84 ? -9.586 -5.979 -0.475 1.00 72.88 84 SER A O 1
ATOM 664 N N . LEU A 1 85 ? -10.447 -8.033 -0.139 1.00 75.25 85 LEU A N 1
ATOM 665 C CA . LEU A 1 85 ? -9.734 -8.657 -1.245 1.00 75.25 85 LEU A CA 1
ATOM 666 C C . LEU A 1 85 ? -10.151 -8.050 -2.594 1.00 75.25 85 LEU A C 1
ATOM 668 O O . LEU A 1 85 ? -9.288 -7.754 -3.411 1.00 75.25 85 LEU A O 1
ATOM 672 N N . LEU A 1 86 ? -11.447 -7.798 -2.813 1.00 79.06 86 LEU A N 1
ATOM 673 C CA . LEU A 1 86 ? -11.939 -7.138 -4.027 1.00 79.06 86 LEU A CA 1
ATOM 674 C C . LEU A 1 86 ? -11.358 -5.729 -4.199 1.00 79.06 86 LEU A C 1
ATOM 676 O O . LEU A 1 86 ? -10.982 -5.370 -5.312 1.00 79.06 86 LEU A O 1
ATOM 680 N N . TYR A 1 87 ? -11.242 -4.941 -3.125 1.00 80.69 87 TYR A N 1
ATOM 681 C CA . TYR A 1 87 ? -10.610 -3.620 -3.198 1.00 80.69 87 TYR A CA 1
ATOM 682 C C . TYR A 1 87 ? -9.114 -3.714 -3.506 1.00 80.69 87 TYR A C 1
ATOM 684 O O . TYR A 1 87 ? -8.620 -2.946 -4.332 1.00 80.69 87 TYR A O 1
ATOM 692 N N . ALA A 1 88 ? -8.406 -4.678 -2.909 1.00 78.25 88 ALA A N 1
ATOM 693 C CA . ALA A 1 88 ? -7.005 -4.936 -3.233 1.00 78.25 88 ALA A CA 1
ATOM 694 C C . ALA A 1 88 ? -6.837 -5.348 -4.706 1.00 78.25 88 ALA A C 1
ATOM 696 O O . ALA A 1 88 ? -5.976 -4.818 -5.401 1.00 78.25 88 ALA A O 1
ATOM 697 N N . TRP A 1 89 ? -7.704 -6.218 -5.225 1.00 77.88 89 TRP A N 1
ATOM 698 C CA . TRP A 1 89 ? -7.712 -6.592 -6.642 1.00 77.88 89 TRP A CA 1
ATOM 699 C C . TRP A 1 89 ? -8.037 -5.412 -7.564 1.00 77.88 89 TRP A C 1
ATOM 701 O O . TRP A 1 89 ? -7.380 -5.233 -8.588 1.00 77.88 89 TRP A O 1
ATOM 711 N N . GLY A 1 90 ? -9.004 -4.570 -7.190 1.00 77.94 90 GLY A N 1
ATOM 712 C CA . GLY A 1 90 ? -9.316 -3.338 -7.914 1.00 77.94 90 GLY A CA 1
ATOM 713 C C . GLY A 1 90 ? -8.116 -2.391 -7.992 1.00 77.94 90 GLY A C 1
ATOM 714 O O . GLY A 1 90 ? -7.865 -1.805 -9.044 1.00 77.94 90 GLY A O 1
ATOM 715 N N . ALA A 1 91 ? -7.323 -2.300 -6.921 1.00 77.50 91 ALA A N 1
ATOM 716 C CA . ALA A 1 91 ? -6.079 -1.536 -6.912 1.00 77.50 91 ALA A CA 1
ATOM 717 C C . ALA A 1 91 ? -5.058 -2.078 -7.917 1.00 77.50 91 ALA A C 1
ATOM 719 O O . ALA A 1 91 ? -4.489 -1.313 -8.691 1.00 77.50 91 ALA A O 1
ATOM 720 N N . VAL A 1 92 ? -4.860 -3.400 -7.938 1.00 77.12 92 VAL A N 1
ATOM 721 C CA . VAL A 1 92 ? -3.939 -4.060 -8.877 1.00 77.12 92 VAL A CA 1
ATOM 722 C C . VAL A 1 92 ? -4.373 -3.821 -10.324 1.00 77.12 92 VAL A C 1
ATOM 724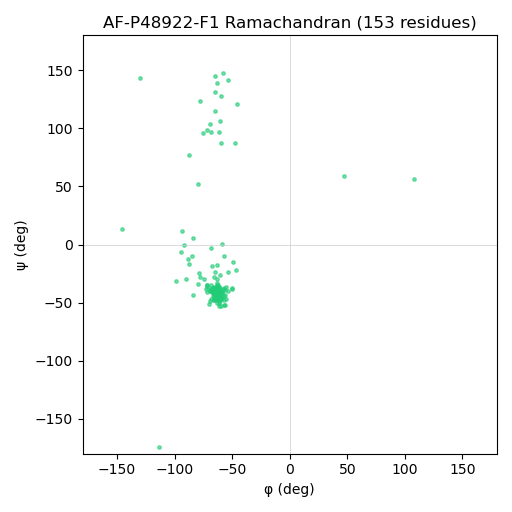 O O . VAL A 1 92 ? -3.537 -3.526 -11.176 1.00 77.12 92 VAL A O 1
ATOM 727 N N . MET A 1 93 ? -5.678 -3.871 -10.601 1.00 74.00 93 MET A N 1
ATOM 728 C CA . MET A 1 93 ? -6.213 -3.559 -11.928 1.00 74.00 93 MET A CA 1
ATOM 729 C C . MET A 1 93 ? -5.960 -2.099 -12.319 1.00 74.00 93 MET A C 1
ATOM 731 O O . MET A 1 93 ? -5.483 -1.844 -13.423 1.00 74.00 93 MET A O 1
ATOM 735 N N . LEU A 1 94 ? -6.203 -1.139 -11.420 1.00 73.31 94 LEU A N 1
ATOM 736 C CA . LEU A 1 94 ? -5.905 0.275 -11.681 1.00 73.31 94 LEU A CA 1
ATOM 737 C C . LEU A 1 94 ? -4.417 0.518 -11.929 1.00 73.31 94 LEU A C 1
ATOM 739 O O . LEU A 1 94 ? -4.074 1.327 -12.788 1.00 73.31 94 LEU A O 1
ATOM 743 N N . MET A 1 95 ? -3.543 -0.197 -11.217 1.00 72.50 95 MET A N 1
ATOM 744 C CA . MET A 1 95 ? -2.116 -0.162 -11.506 1.00 72.50 95 MET A CA 1
ATOM 745 C C . MET A 1 95 ? -1.874 -0.670 -12.924 1.00 72.50 95 MET A C 1
ATOM 747 O O . MET A 1 95 ? -1.307 0.078 -13.714 1.00 72.50 95 MET A O 1
ATOM 751 N N . SER A 1 96 ? -2.378 -1.863 -13.281 1.00 71.00 96 SER A N 1
ATOM 752 C CA . SER A 1 96 ? -2.154 -2.515 -14.588 1.00 71.00 96 SER A CA 1
ATOM 753 C C . SER A 1 96 ? -2.424 -1.611 -15.794 1.00 71.00 96 SER A C 1
ATOM 755 O O . SER A 1 96 ? -1.633 -1.606 -16.733 1.00 71.00 96 SER A O 1
ATOM 757 N N . LEU A 1 97 ? -3.461 -0.767 -15.729 1.00 69.88 97 LEU A N 1
ATOM 758 C CA . LEU A 1 97 ? -3.819 0.177 -16.795 1.00 69.88 97 LEU A CA 1
ATOM 759 C C . LEU A 1 97 ? -2.745 1.237 -17.077 1.00 69.88 97 LEU A C 1
ATOM 761 O O . LEU A 1 97 ? -2.780 1.884 -18.117 1.00 69.88 97 LEU A O 1
ATOM 765 N N . THR A 1 98 ? -1.805 1.438 -16.156 1.00 67.44 98 THR A N 1
ATOM 766 C CA . THR A 1 98 ? -0.717 2.415 -16.292 1.00 67.44 98 THR A CA 1
ATOM 767 C C . THR A 1 98 ? 0.552 1.823 -16.906 1.00 67.44 98 THR A C 1
ATOM 769 O O . THR A 1 98 ? 1.530 2.550 -17.081 1.00 67.44 98 THR A O 1
ATOM 772 N N . MET A 1 99 ? 0.553 0.525 -17.242 1.00 60.94 99 MET A N 1
ATOM 773 C CA . MET A 1 99 ? 1.655 -0.097 -17.974 1.00 60.94 99 MET A CA 1
ATOM 774 C C . MET A 1 99 ? 1.666 0.378 -19.425 1.00 60.94 99 MET A C 1
ATOM 776 O O . MET A 1 99 ? 0.967 -0.166 -20.276 1.00 60.94 99 MET A O 1
ATOM 780 N N . GLU A 1 100 ? 2.510 1.364 -19.722 1.00 62.53 100 GLU A N 1
ATOM 781 C CA . GLU A 1 100 ? 3.022 1.535 -21.079 1.00 62.53 100 GLU A CA 1
ATOM 782 C C . GLU A 1 100 ? 3.962 0.354 -21.342 1.00 62.53 100 GLU A C 1
ATOM 784 O O . GLU A 1 100 ? 5.050 0.254 -20.774 1.00 62.53 100 GLU A O 1
ATOM 789 N N . THR A 1 101 ? 3.492 -0.617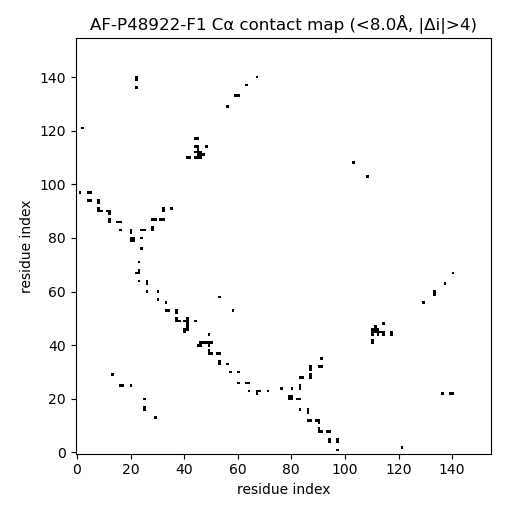 -22.121 1.00 55.06 101 THR A N 1
ATOM 790 C CA . THR A 1 101 ? 4.286 -1.789 -22.476 1.00 55.06 101 THR A CA 1
ATOM 791 C C . THR A 1 101 ? 5.316 -1.401 -23.529 1.00 55.06 101 THR A C 1
ATOM 793 O O . THR A 1 101 ? 5.028 -1.462 -24.725 1.00 55.06 101 THR A O 1
ATOM 796 N N . ASP A 1 102 ? 6.541 -1.099 -23.107 1.00 54.84 102 ASP A N 1
ATOM 797 C CA . ASP A 1 102 ? 7.690 -1.384 -23.960 1.00 54.84 102 ASP A CA 1
ATOM 798 C C . ASP A 1 102 ? 7.818 -2.911 -24.021 1.00 54.84 102 ASP A C 1
ATOM 800 O O . ASP A 1 102 ? 8.347 -3.574 -23.126 1.00 54.84 102 ASP A O 1
ATOM 804 N N . THR A 1 103 ? 7.262 -3.498 -25.081 1.00 53.62 103 THR A N 1
ATOM 805 C CA . THR A 1 103 ? 7.120 -4.951 -25.283 1.00 53.62 103 THR A CA 1
ATOM 806 C C . THR A 1 103 ? 8.444 -5.728 -25.244 1.00 53.62 103 THR A C 1
ATOM 808 O O . THR A 1 103 ? 8.431 -6.955 -25.190 1.00 53.62 103 THR A O 1
ATOM 811 N N . PHE A 1 104 ? 9.593 -5.046 -25.243 1.00 49.53 104 PHE A N 1
ATOM 812 C CA . PHE A 1 104 ? 10.923 -5.658 -25.221 1.00 49.53 104 PHE A CA 1
ATOM 813 C C . PHE A 1 104 ? 11.453 -6.027 -23.824 1.00 49.53 104 PHE A C 1
ATOM 815 O O . PHE A 1 104 ? 12.438 -6.754 -23.732 1.00 49.53 104 PHE A O 1
ATOM 822 N N . ILE A 1 105 ? 10.802 -5.602 -22.736 1.00 56.00 105 ILE A N 1
ATOM 823 C CA . ILE A 1 105 ? 11.265 -5.863 -21.356 1.00 56.00 105 ILE A CA 1
ATOM 824 C C . ILE A 1 105 ? 10.942 -7.303 -20.899 1.00 56.00 105 ILE A C 1
ATOM 826 O O . ILE A 1 105 ? 11.687 -7.902 -20.122 1.00 56.00 105 ILE A O 1
ATOM 830 N N . ILE A 1 106 ? 9.882 -7.916 -21.441 1.00 56.22 106 ILE A N 1
ATOM 831 C CA . ILE A 1 106 ? 9.375 -9.232 -21.000 1.00 56.22 106 ILE A CA 1
ATOM 832 C C . ILE A 1 106 ? 10.367 -10.378 -21.279 1.00 56.22 106 ILE A C 1
ATOM 834 O O . ILE A 1 106 ? 10.392 -11.357 -20.537 1.00 56.22 106 ILE A O 1
ATOM 838 N N . LEU A 1 107 ? 11.220 -10.266 -22.305 1.00 55.06 107 LEU A N 1
ATOM 839 C CA . LEU A 1 107 ? 12.157 -11.332 -22.693 1.00 55.06 107 LEU A CA 1
ATOM 840 C C . LEU A 1 107 ? 13.479 -11.348 -21.904 1.00 55.06 107 LEU A C 1
ATOM 842 O O . LEU A 1 107 ? 14.345 -12.169 -22.195 1.00 55.06 107 LEU A O 1
ATOM 846 N N . GLY A 1 108 ? 13.627 -10.502 -20.881 1.00 53.66 108 GLY A N 1
ATOM 847 C CA . GLY A 1 108 ? 14.808 -10.502 -20.016 1.00 53.66 108 GLY A CA 1
ATOM 848 C C . GLY A 1 108 ? 15.713 -9.299 -20.240 1.00 53.66 108 GLY A C 1
ATOM 849 O O . GLY A 1 108 ? 16.904 -9.445 -20.510 1.00 53.66 108 GLY A O 1
ATOM 850 N N . SER A 1 109 ? 15.167 -8.091 -20.101 1.00 62.22 109 SER A N 1
ATOM 851 C CA . SER A 1 109 ? 16.008 -6.911 -19.897 1.00 62.22 109 SER A CA 1
ATOM 852 C C . SER A 1 109 ? 16.749 -7.014 -18.561 1.00 62.22 109 SER A C 1
ATOM 854 O O . SER A 1 109 ? 16.200 -7.504 -17.572 1.00 62.22 109 SER A O 1
ATOM 856 N N . ASN A 1 110 ? 17.983 -6.506 -18.499 1.00 58.47 110 ASN A N 1
ATOM 857 C CA . ASN A 1 110 ? 18.700 -6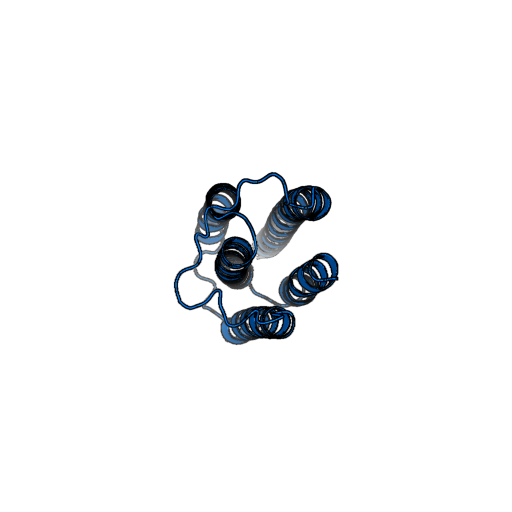.343 -17.235 1.00 58.47 110 ASN A CA 1
ATOM 858 C C . ASN A 1 110 ? 17.923 -5.380 -16.320 1.00 58.47 110 ASN A C 1
ATOM 860 O O . ASN A 1 110 ? 18.080 -4.168 -16.407 1.00 58.47 110 ASN A O 1
ATOM 864 N N . MET A 1 111 ? 17.129 -5.932 -15.401 1.00 59.03 111 MET A N 1
ATOM 865 C CA . MET A 1 111 ? 16.358 -5.188 -14.389 1.00 59.03 111 MET A CA 1
ATOM 866 C C . MET A 1 111 ? 17.246 -4.521 -13.324 1.00 59.03 111 MET A C 1
ATOM 868 O O . MET A 1 111 ? 16.764 -3.820 -12.434 1.00 59.03 111 MET A O 1
ATOM 872 N N . MET A 1 112 ? 18.563 -4.729 -13.398 1.00 55.44 112 MET A N 1
ATOM 873 C CA . MET A 1 112 ? 19.559 -4.069 -12.555 1.00 55.44 112 MET A CA 1
ATOM 874 C C . MET A 1 112 ? 19.854 -2.658 -13.077 1.00 55.44 112 MET A C 1
ATOM 876 O O . MET A 1 112 ? 21.009 -2.292 -13.295 1.00 55.44 112 MET A O 1
ATOM 880 N N . TYR A 1 113 ? 18.810 -1.857 -13.295 1.00 60.88 113 TYR A N 1
ATOM 881 C CA . TYR A 1 113 ? 18.985 -0.429 -13.520 1.00 60.88 113 TYR A CA 1
ATOM 882 C C . TYR A 1 113 ? 19.660 0.177 -12.290 1.00 60.88 113 TYR A C 1
ATOM 884 O O . TYR A 1 113 ? 19.217 -0.014 -11.153 1.00 60.88 113 TYR A O 1
ATOM 892 N N . THR A 1 114 ? 20.754 0.904 -12.508 1.00 56.56 114 THR A N 1
ATOM 893 C CA . THR A 1 114 ? 21.360 1.719 -11.460 1.00 56.56 114 THR A CA 1
ATOM 894 C C . THR A 1 114 ? 20.353 2.794 -11.052 1.00 56.56 114 THR A C 1
ATOM 896 O O . THR A 1 114 ? 19.652 3.372 -11.881 1.00 56.56 114 THR A O 1
ATOM 899 N N . SER A 1 115 ? 20.257 3.049 -9.748 1.00 60.56 115 SER A N 1
ATOM 900 C CA . SER A 1 115 ? 19.268 3.922 -9.094 1.00 60.56 115 SER A CA 1
ATOM 901 C C . SER A 1 115 ? 19.257 5.386 -9.560 1.00 60.56 115 SER A C 1
ATOM 903 O O . SER A 1 115 ? 18.462 6.176 -9.056 1.00 60.56 115 SER A O 1
ATOM 905 N N . VAL A 1 116 ? 20.115 5.762 -10.509 1.00 63.91 116 VAL A N 1
ATOM 906 C CA . VAL A 1 116 ? 20.340 7.145 -10.941 1.00 63.91 116 VAL A CA 1
ATOM 907 C C . VAL A 1 116 ? 19.084 7.767 -11.561 1.00 63.91 116 VAL A C 1
ATOM 909 O O . VAL A 1 116 ? 18.836 8.950 -11.356 1.00 63.91 116 VAL A O 1
ATOM 912 N N . ASN A 1 117 ? 18.252 6.977 -12.247 1.00 67.50 117 ASN A N 1
ATOM 913 C CA . ASN A 1 117 ? 17.052 7.486 -12.924 1.00 67.50 117 ASN A CA 1
ATOM 914 C C . ASN A 1 117 ? 15.768 7.405 -12.083 1.00 67.50 117 ASN A C 1
ATOM 916 O O . ASN A 1 117 ? 14.677 7.607 -12.617 1.00 67.50 117 ASN A O 1
ATOM 920 N N . ILE A 1 118 ? 15.857 7.119 -10.779 1.00 68.31 118 ILE A N 1
ATOM 921 C CA . ILE A 1 118 ? 14.657 7.083 -9.938 1.00 68.31 118 ILE A CA 1
ATOM 922 C C . ILE A 1 118 ? 14.250 8.521 -9.593 1.00 68.31 118 ILE A C 1
ATOM 924 O O . ILE A 1 118 ? 15.036 9.252 -8.984 1.00 68.31 118 ILE A O 1
ATOM 928 N N . PRO A 1 119 ? 13.014 8.951 -9.907 1.00 72.50 119 PRO A N 1
ATOM 929 C CA . PRO A 1 119 ? 12.529 10.239 -9.442 1.00 72.50 119 PRO A CA 1
ATOM 930 C C . PRO A 1 119 ? 12.423 10.215 -7.911 1.00 72.50 119 PRO A C 1
ATOM 932 O O . PRO A 1 119 ? 11.592 9.506 -7.339 1.00 72.50 119 PRO A O 1
ATOM 935 N N . MET A 1 120 ? 13.243 11.033 -7.243 1.00 76.19 120 MET A N 1
ATOM 936 C CA . MET A 1 120 ? 13.282 11.156 -5.775 1.00 76.19 120 MET A CA 1
ATOM 937 C C . MET A 1 120 ? 11.903 11.449 -5.159 1.00 76.19 120 MET A C 1
ATOM 939 O O . MET A 1 120 ? 11.645 11.112 -4.005 1.00 76.19 120 MET A O 1
ATOM 943 N N . THR A 1 121 ? 10.986 12.027 -5.938 1.00 81.69 121 THR A N 1
ATOM 944 C CA . THR A 1 121 ? 9.605 12.309 -5.533 1.00 81.69 121 THR A CA 1
ATOM 945 C C . THR A 1 121 ? 8.803 11.050 -5.204 1.00 81.69 121 THR A C 1
ATOM 947 O O . THR A 1 121 ? 8.073 11.058 -4.216 1.00 81.69 121 THR A O 1
ATOM 950 N N . ILE A 1 122 ? 8.957 9.959 -5.966 1.00 78.69 122 ILE A N 1
ATOM 951 C CA . ILE A 1 122 ? 8.260 8.692 -5.682 1.00 78.69 122 ILE A CA 1
ATOM 952 C C . ILE A 1 122 ? 8.777 8.101 -4.369 1.00 78.69 122 ILE A C 1
ATOM 954 O O . ILE A 1 122 ? 7.983 7.634 -3.556 1.00 78.69 122 ILE A O 1
ATOM 958 N N . LEU A 1 123 ? 10.092 8.171 -4.138 1.00 76.56 123 LEU A N 1
ATOM 959 C CA . LEU A 1 123 ? 10.723 7.627 -2.936 1.00 76.56 123 LEU A CA 1
ATOM 960 C C . LEU A 1 123 ? 10.229 8.334 -1.675 1.00 76.56 123 LEU A C 1
ATOM 962 O O . LEU A 1 123 ? 9.811 7.676 -0.723 1.00 76.56 123 LEU A O 1
ATOM 966 N N . ILE A 1 124 ? 10.257 9.668 -1.681 1.00 82.25 124 ILE A N 1
ATOM 967 C CA . ILE A 1 124 ? 9.806 10.482 -0.547 1.00 82.25 124 ILE A CA 1
ATOM 968 C C . ILE A 1 124 ? 8.303 10.296 -0.322 1.00 82.25 124 ILE A C 1
ATOM 970 O O . ILE A 1 124 ? 7.851 10.197 0.816 1.00 82.25 124 ILE A O 1
ATOM 974 N N . PHE A 1 125 ? 7.515 10.212 -1.395 1.00 85.12 125 PHE A N 1
ATOM 975 C CA . PHE A 1 125 ? 6.088 9.967 -1.258 1.00 85.12 125 PHE A CA 1
ATOM 976 C C . PHE A 1 125 ? 5.801 8.611 -0.615 1.00 85.12 125 PHE A C 1
ATOM 978 O O . PHE A 1 125 ? 4.992 8.533 0.305 1.00 85.12 125 PHE A O 1
ATOM 985 N N . LEU A 1 126 ? 6.466 7.548 -1.075 1.00 81.81 126 LEU A N 1
ATOM 986 C CA . LEU A 1 126 ? 6.211 6.203 -0.578 1.00 81.81 126 LEU A CA 1
ATOM 987 C C . LEU A 1 126 ? 6.643 6.074 0.888 1.00 81.81 126 LEU A C 1
ATOM 989 O O . LEU A 1 126 ? 5.892 5.521 1.681 1.00 81.81 126 LEU A O 1
ATOM 993 N N . SER A 1 127 ? 7.771 6.663 1.296 1.00 82.75 127 SER A N 1
ATOM 994 C CA . SER A 1 127 ? 8.180 6.652 2.708 1.00 82.75 127 SER A CA 1
ATOM 995 C C . SER A 1 127 ? 7.187 7.382 3.623 1.00 82.75 127 SER A C 1
ATOM 997 O O . SER A 1 127 ? 6.812 6.846 4.668 1.00 82.75 127 SER A O 1
ATOM 999 N N . ILE A 1 128 ? 6.695 8.559 3.221 1.00 87.06 128 ILE A N 1
ATOM 1000 C CA . ILE A 1 128 ? 5.675 9.305 3.976 1.00 87.06 128 ILE A CA 1
ATOM 1001 C C . ILE A 1 128 ? 4.351 8.536 4.003 1.00 87.06 128 ILE A C 1
ATOM 1003 O O . ILE A 1 128 ? 3.711 8.435 5.049 1.00 87.06 128 ILE A O 1
ATOM 1007 N N . TYR A 1 129 ? 3.954 7.960 2.870 1.00 84.44 129 TYR A N 1
ATOM 1008 C CA . TYR A 1 129 ? 2.758 7.136 2.761 1.00 84.44 129 TYR A CA 1
ATOM 1009 C C . TYR A 1 129 ? 2.787 5.968 3.755 1.00 84.44 129 TYR A C 1
ATOM 1011 O O . TYR A 1 129 ? 1.798 5.737 4.448 1.00 84.44 129 TYR A O 1
ATOM 1019 N N . LEU A 1 130 ? 3.927 5.281 3.898 1.00 78.38 130 LEU A N 1
ATOM 1020 C CA . LEU A 1 130 ? 4.079 4.194 4.874 1.00 78.38 130 LEU A CA 1
ATOM 1021 C C . LEU A 1 130 ? 3.891 4.660 6.304 1.00 78.38 130 LEU A C 1
ATOM 1023 O O . LEU A 1 130 ? 3.196 4.003 7.074 1.00 78.38 130 LEU A O 1
ATOM 1027 N N . LEU A 1 131 ? 4.494 5.792 6.651 1.00 84.62 131 LEU A N 1
ATOM 1028 C CA . LEU A 1 131 ? 4.385 6.355 7.987 1.00 84.62 131 LEU A CA 1
ATOM 1029 C C . LEU A 1 131 ? 2.926 6.711 8.311 1.00 84.62 131 LEU A C 1
ATOM 1031 O O . LEU A 1 131 ? 2.444 6.403 9.402 1.00 84.62 131 LEU A O 1
ATOM 1035 N N . ILE A 1 132 ? 2.195 7.275 7.345 1.00 86.81 132 ILE A N 1
ATOM 1036 C CA . ILE A 1 132 ? 0.770 7.593 7.502 1.00 86.81 132 ILE A CA 1
ATOM 1037 C C . ILE A 1 132 ? -0.064 6.319 7.661 1.00 86.81 132 ILE A C 1
ATOM 1039 O O . ILE A 1 132 ? -0.882 6.255 8.575 1.00 86.81 132 ILE A O 1
ATOM 1043 N N . VAL A 1 133 ? 0.132 5.303 6.812 1.00 82.94 133 VAL A N 1
ATOM 1044 C CA . VAL A 1 133 ? -0.618 4.038 6.907 1.00 82.94 133 VAL A CA 1
ATOM 1045 C C . VAL A 1 133 ? -0.338 3.344 8.238 1.00 82.94 133 VAL A C 1
ATOM 1047 O O . VAL A 1 133 ? -1.275 2.895 8.895 1.00 82.94 133 VAL A O 1
ATOM 1050 N N . PHE A 1 134 ? 0.922 3.310 8.675 1.00 81.56 134 PHE A N 1
ATOM 1051 C CA . PHE A 1 134 ? 1.306 2.748 9.966 1.00 81.56 134 PHE A CA 1
ATOM 1052 C C . PHE A 1 134 ? 0.564 3.438 11.119 1.00 81.56 134 PHE A C 1
ATOM 1054 O O . PHE A 1 134 ? -0.104 2.771 11.908 1.00 81.56 134 PHE A O 1
ATOM 1061 N N . PHE A 1 135 ? 0.596 4.772 11.182 1.00 84.31 135 PHE A N 1
ATOM 1062 C CA . PHE A 1 135 ? -0.123 5.512 12.221 1.00 84.31 135 PHE A CA 1
ATOM 1063 C C . PHE A 1 135 ? -1.643 5.392 12.114 1.00 84.31 135 PHE A C 1
ATOM 1065 O O . PHE A 1 135 ? -2.308 5.283 13.143 1.00 84.31 135 PHE A O 1
ATOM 1072 N N . ALA A 1 136 ? -2.203 5.365 10.905 1.00 84.00 136 ALA A N 1
ATOM 1073 C CA . ALA A 1 136 ? -3.636 5.189 10.703 1.00 84.00 136 ALA A CA 1
ATOM 1074 C C . ALA A 1 136 ? -4.113 3.832 11.238 1.00 84.00 136 ALA A C 1
ATOM 1076 O O . ALA A 1 136 ? -5.115 3.779 11.948 1.00 84.00 136 ALA A O 1
ATOM 1077 N N . VAL A 1 137 ? -3.377 2.750 10.955 1.00 79.12 137 VAL A N 1
ATOM 1078 C CA . VAL A 1 137 ? -3.709 1.406 11.449 1.00 79.12 137 VAL A CA 1
ATOM 1079 C C . VAL A 1 137 ? -3.573 1.339 12.966 1.00 79.12 137 VAL A C 1
ATOM 1081 O O . VAL A 1 137 ? -4.496 0.866 13.621 1.00 79.12 137 VAL A O 1
ATOM 1084 N N . VAL A 1 138 ? -2.481 1.854 13.543 1.00 80.75 138 VAL A N 1
ATOM 1085 C CA . VAL A 1 138 ? -2.290 1.869 15.006 1.00 80.75 138 VAL A CA 1
ATOM 1086 C C . VAL A 1 138 ? -3.411 2.641 15.703 1.00 80.75 138 VAL A C 1
ATOM 1088 O O . VAL A 1 138 ? -3.990 2.137 16.661 1.00 80.75 138 VAL A O 1
ATOM 1091 N N . ASN A 1 139 ? -3.768 3.828 15.205 1.00 83.06 139 ASN A N 1
ATOM 1092 C CA . ASN A 1 139 ? -4.850 4.633 15.773 1.00 83.06 139 ASN A CA 1
ATOM 1093 C C . ASN A 1 139 ? -6.209 3.918 15.655 1.00 83.06 139 ASN A C 1
ATOM 1095 O O . ASN A 1 139 ? -6.968 3.863 16.619 1.00 83.06 139 ASN A O 1
ATOM 1099 N N . LEU A 1 140 ? -6.491 3.294 14.505 1.00 79.19 140 LEU A N 1
ATOM 1100 C CA . LEU A 1 140 ? -7.705 2.495 14.322 1.00 79.19 140 LEU A CA 1
ATOM 1101 C C . LEU A 1 140 ? -7.776 1.354 15.350 1.00 79.19 140 LEU A C 1
ATOM 1103 O O . LEU A 1 140 ? -8.830 1.152 15.951 1.00 79.19 140 LEU A O 1
ATOM 1107 N N . MET A 1 141 ? -6.658 0.667 15.619 1.00 74.75 141 MET A N 1
ATOM 1108 C CA . MET A 1 141 ? -6.616 -0.390 16.636 1.00 74.75 141 MET A CA 1
ATOM 1109 C C . MET A 1 141 ? -6.848 0.143 18.045 1.00 74.75 141 MET A C 1
ATOM 1111 O O . MET A 1 141 ? -7.666 -0.416 18.767 1.00 74.75 141 MET A O 1
ATOM 1115 N N . VAL A 1 142 ? -6.167 1.222 18.437 1.00 79.44 142 VAL A N 1
ATOM 1116 C CA . VAL A 1 142 ? -6.310 1.813 19.779 1.00 79.44 142 VAL A CA 1
ATOM 1117 C C . VAL A 1 142 ? -7.743 2.296 20.027 1.00 79.44 142 VAL A C 1
ATOM 1119 O O . VAL A 1 142 ? -8.274 2.136 21.123 1.00 79.44 142 VAL A O 1
ATOM 1122 N N . ASN A 1 143 ? -8.405 2.837 19.004 1.00 78.00 143 ASN A N 1
ATOM 1123 C CA . ASN A 1 143 ? -9.802 3.248 19.123 1.00 78.00 143 ASN A CA 1
ATOM 1124 C C . ASN A 1 143 ? -10.755 2.051 19.198 1.00 78.00 143 ASN A C 1
ATOM 1126 O O . ASN A 1 143 ? -11.751 2.108 19.907 1.00 78.00 143 ASN A O 1
ATOM 1130 N N . MET A 1 144 ? -10.469 0.954 18.496 1.00 72.19 144 MET A N 1
ATOM 1131 C CA . MET A 1 144 ? -11.298 -0.249 18.592 1.00 72.19 144 MET A CA 1
ATOM 1132 C C . MET A 1 144 ? -11.154 -0.925 19.960 1.00 72.19 144 MET A C 1
ATOM 1134 O O . MET A 1 144 ? -12.140 -1.385 20.527 1.00 72.19 144 MET A O 1
ATOM 1138 N N . THR A 1 145 ? -9.945 -0.957 20.522 1.00 69.81 145 THR A N 1
ATOM 1139 C CA . THR A 1 145 ? -9.711 -1.546 21.846 1.00 69.81 145 THR A CA 1
ATOM 1140 C C . THR A 1 145 ? -10.351 -0.724 22.954 1.00 69.81 145 THR A C 1
ATOM 1142 O O . THR A 1 145 ? -10.938 -1.311 23.858 1.00 69.81 145 THR A O 1
ATOM 1145 N N . SER A 1 146 ? -10.309 0.610 22.875 1.00 68.75 146 SER A N 1
ATOM 1146 C CA . SER A 1 146 ? -10.966 1.470 23.866 1.00 68.75 146 SER A CA 1
ATOM 1147 C C . SER A 1 146 ? -12.483 1.263 23.897 1.00 68.75 146 SER A C 1
ATOM 1149 O O . SER A 1 146 ? -13.057 1.209 24.982 1.00 68.75 146 SER A O 1
ATOM 1151 N N . ILE A 1 147 ? -13.122 1.046 22.741 1.00 69.81 147 ILE A N 1
ATOM 1152 C CA . ILE A 1 147 ? -14.558 0.730 22.659 1.00 69.81 147 ILE A CA 1
ATOM 1153 C C . ILE A 1 147 ? -14.875 -0.594 23.371 1.00 69.81 147 ILE A C 1
ATOM 1155 O O . ILE A 1 147 ? -15.802 -0.646 24.177 1.00 69.81 147 ILE A O 1
ATOM 1159 N N . LEU A 1 148 ? -14.074 -1.643 23.150 1.00 66.31 148 LEU A N 1
ATOM 1160 C CA . LEU A 1 148 ? -14.289 -2.948 23.792 1.00 66.31 148 LEU A CA 1
ATOM 1161 C C . LEU A 1 148 ? -14.096 -2.895 25.315 1.00 66.31 148 LEU A C 1
ATOM 1163 O O . LEU A 1 148 ? -14.833 -3.545 26.056 1.00 66.31 148 LEU A O 1
ATOM 1167 N N . MET A 1 149 ? -13.135 -2.103 25.805 1.00 66.62 149 MET A N 1
ATOM 1168 C CA . MET A 1 149 ? -12.946 -1.926 27.250 1.00 66.62 149 MET A CA 1
ATOM 1169 C C . MET A 1 149 ? -14.149 -1.223 27.893 1.00 66.62 149 MET A C 1
ATOM 1171 O O . MET A 1 149 ? -14.574 -1.624 28.976 1.00 66.62 149 MET A O 1
ATOM 1175 N N . VAL A 1 150 ? -14.742 -0.231 27.216 1.00 68.56 150 VAL A N 1
ATOM 1176 C CA . VAL A 1 150 ? -15.954 0.453 27.697 1.00 68.56 150 VAL A CA 1
ATOM 1177 C C . VAL A 1 150 ? -17.142 -0.510 27.760 1.00 68.56 150 VAL A C 1
ATOM 1179 O O . VAL A 1 150 ? -17.823 -0.545 28.784 1.00 68.56 150 VAL A O 1
ATOM 1182 N N . GLU A 1 151 ? -17.360 -1.338 26.736 1.00 63.31 151 GLU A N 1
ATOM 1183 C CA . GLU A 1 151 ? -18.446 -2.331 26.744 1.00 63.31 151 GLU A CA 1
ATOM 1184 C C . GLU A 1 151 ? -18.285 -3.370 27.865 1.00 63.31 151 GLU A C 1
ATOM 1186 O O . GLU A 1 151 ? -19.256 -3.670 28.554 1.00 63.31 151 GLU A O 1
ATOM 1191 N N . SER A 1 152 ? -17.064 -3.848 28.138 1.00 61.53 152 SER A N 1
ATOM 1192 C CA . SER A 1 152 ? -16.817 -4.802 29.236 1.00 61.53 152 SER A CA 1
ATOM 1193 C C . SER A 1 152 ? -17.018 -4.224 30.644 1.00 61.53 152 SER A C 1
ATOM 1195 O O . SER A 1 152 ? -17.176 -4.984 31.588 1.00 61.53 152 SER A O 1
ATOM 1197 N N . SER A 1 153 ? -17.015 -2.894 30.798 1.00 65.12 153 SER A N 1
ATOM 1198 C CA . SER A 1 153 ? -17.275 -2.222 32.082 1.00 65.12 153 SER A CA 1
ATOM 1199 C C . SER A 1 153 ? -18.759 -1.936 32.345 1.00 65.12 153 SER A C 1
ATOM 1201 O O . SER A 1 153 ? -19.124 -1.564 33.458 1.00 65.12 153 SER A O 1
ATOM 1203 N N . GLN A 1 154 ? -19.605 -2.068 31.317 1.00 63.44 154 GLN A N 1
ATOM 1204 C CA . GLN A 1 154 ? -21.058 -1.873 31.396 1.00 63.44 154 GLN A CA 1
ATOM 1205 C C . GLN A 1 154 ? -21.819 -3.196 31.624 1.00 63.44 154 GLN A C 1
ATOM 1207 O O . GLN A 1 154 ? -23.035 -3.159 31.811 1.00 63.44 154 GLN A O 1
ATOM 1212 N N . VAL A 1 155 ? -21.125 -4.342 31.599 1.00 56.50 155 VAL A N 1
ATOM 1213 C CA . VAL A 1 155 ? -21.660 -5.692 31.865 1.00 56.50 155 VAL A CA 1
ATOM 1214 C C . VAL A 1 155 ? -21.077 -6.218 33.168 1.00 56.50 155 VAL A C 1
ATOM 1216 O O . VAL A 1 155 ? -21.863 -6.765 33.972 1.00 56.50 155 VAL A O 1
#

Secondary structure (DSSP, 8-state):
-HHHHHHHHHHHHHHHHHTTS-HHHHHHHHHHHHHHHHHHHHHHS-HHHHHHHHHHHHHHHHHHHHHHHHH-S-----TTHHHHHHHHHHHHHHHHTT----TTSTTT------GGGS-HHHHHHHHHHHHHHHHHHHHHHHHHHHHHHHHHH--

Foldseek 3Di:
DLLVLLVCLPPVLLVVLLPDADLQLSLVLQLLLLVLSLVLCLLVAAVVVSVVSNCVSCVLSVVVNVVSPVVPPDPPRDPRSVVSNVSSVVSSVSNVVSDPDPVVVVVPDPSRPDRPPPDVVSVVVVVVVSVVSSVSSVVSVVVVVVVVVVVVVVD

Organism: Albinaria caerulea (NCBI:txid42349)

Sequence (155 aa):
MMSLTFMAGLIFPVFMMLKGINPMSLLLALLTLSLCAVLWLGSFMSSWYAYILFIVYIGGILVLFIYVCMISSNYIASQHMYKSLLYAWGAVMLMSLTMETDTFIILGSNMMYTSVNIPMTILIFLSIYLLIVFFAVVNLMVNMTSILMVESSQV

pLDDT: mean 72.89, std 9.0, range [49.53, 87.06]

Nearest PDB structures (foldseek):
  7u8o-assembly1_j  TM=2.885E-01  e=9.586E+00  Sus scrofa

Mean predicted aligned error: 15.21 Å

Solvent-accessible surface area (backbone atoms only — not comparable to full-atom values): 8794 Å² total; per-residue (Å²): 110,67,64,61,54,51,51,50,31,55,52,57,40,51,61,59,42,74,74,75,49,58,73,65,43,42,50,56,28,52,53,53,44,46,54,52,50,31,55,53,41,28,70,78,43,29,40,70,58,25,50,53,49,45,52,55,52,51,53,57,48,49,56,52,46,55,53,44,57,71,70,46,78,71,70,73,82,53,78,59,49,59,56,35,49,51,38,37,51,51,26,54,51,56,44,56,78,64,62,79,75,67,77,70,51,82,84,68,53,81,53,78,47,70,71,83,82,60,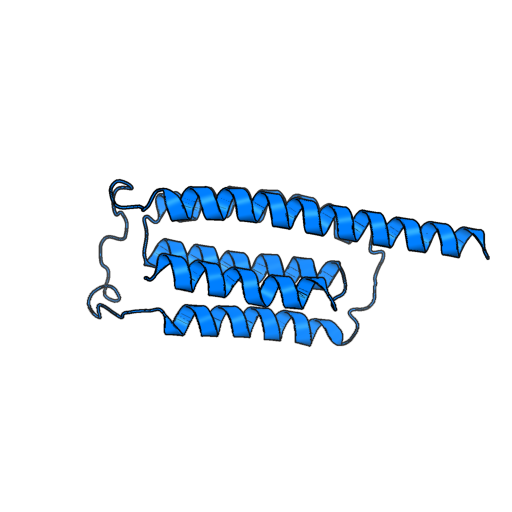63,66,65,59,55,55,49,51,56,52,49,50,55,50,52,53,51,52,52,53,52,52,49,54,54,54,50,53,52,53,56,54,56,64,72,77,109